Protein AF-A0A087LYG9-F1 (afdb_monomer)

Radius of gyration: 19.46 Å; Cα contacts (8 Å, |Δi|>4): 47; chains: 1; bounding box: 42×26×55 Å

Mean predicted aligned error: 8.39 Å

Organism: NCBI:txid46914

Structure (mmCIF, N/CA/C/O backbone):
data_AF-A0A087LYG9-F1
#
_entry.id   AF-A0A087LYG9-F1
#
loop_
_atom_site.group_PDB
_atom_site.id
_atom_site.type_symbol
_atom_site.label_atom_id
_atom_site.label_alt_id
_atom_site.label_comp_id
_atom_site.label_asym_id
_atom_site.label_entity_id
_atom_site.label_seq_id
_atom_site.pdbx_PDB_ins_code
_atom_site.Cartn_x
_atom_site.Cartn_y
_atom_site.Cartn_z
_atom_site.occupancy
_atom_site.B_iso_or_equiv
_atom_site.auth_seq_id
_atom_site.auth_comp_id
_atom_site.auth_asym_id
_atom_site.auth_atom_id
_atom_site.pdbx_PDB_model_num
ATOM 1 N N . MET A 1 1 ? -4.891 -11.441 -27.219 1.00 45.78 1 MET A N 1
ATOM 2 C CA . MET A 1 1 ? -6.310 -11.774 -26.959 1.00 45.78 1 MET A CA 1
ATOM 3 C C . MET A 1 1 ? -6.650 -11.196 -25.583 1.00 45.78 1 MET A C 1
ATOM 5 O O . MET A 1 1 ? -6.019 -11.630 -24.640 1.00 45.78 1 MET A O 1
ATOM 9 N N . ALA A 1 2 ? -7.464 -10.169 -25.343 1.00 44.94 2 ALA A N 1
ATOM 10 C CA . ALA A 1 2 ? -8.351 -9.341 -26.149 1.00 44.94 2 ALA A CA 1
ATOM 11 C C . ALA A 1 2 ? -8.250 -7.879 -25.640 1.00 44.94 2 ALA A C 1
ATOM 13 O O . ALA A 1 2 ? -8.329 -7.630 -24.439 1.00 44.94 2 ALA A O 1
ATOM 14 N N . HIS A 1 3 ? -8.042 -6.921 -26.541 1.00 46.94 3 HIS A N 1
ATOM 15 C CA . HIS A 1 3 ? -8.291 -5.492 -26.309 1.00 46.94 3 HIS A CA 1
ATOM 16 C C . HIS A 1 3 ? -9.030 -5.006 -27.551 1.00 46.94 3 HIS A C 1
ATOM 18 O O . HIS A 1 3 ? -8.446 -4.495 -28.501 1.00 46.94 3 HIS A O 1
ATOM 24 N N . GLY A 1 4 ? -10.315 -5.329 -27.595 1.00 53.72 4 GLY A N 1
ATOM 25 C CA . GLY A 1 4 ? -11.223 -4.925 -28.650 1.00 53.72 4 GLY A CA 1
ATOM 26 C C . GLY A 1 4 ? -12.563 -4.588 -28.020 1.00 53.72 4 GLY A C 1
ATOM 27 O O . GLY A 1 4 ? -13.032 -5.339 -27.169 1.00 53.72 4 GLY A O 1
ATOM 28 N N . ALA A 1 5 ? -13.139 -3.481 -28.491 1.00 52.00 5 ALA A N 1
ATOM 29 C CA . ALA A 1 5 ? -14.497 -2.991 -28.250 1.00 52.00 5 ALA A CA 1
ATOM 30 C C . ALA A 1 5 ? -14.725 -1.986 -27.102 1.00 52.00 5 ALA A C 1
ATOM 32 O O . ALA A 1 5 ? -15.651 -2.149 -26.318 1.00 52.00 5 ALA A O 1
ATOM 33 N N . ILE A 1 6 ? -13.977 -0.876 -27.087 1.00 54.09 6 ILE A N 1
ATOM 34 C CA . ILE A 1 6 ? -14.544 0.458 -26.801 1.00 54.09 6 ILE A CA 1
ATOM 35 C C . ILE A 1 6 ? -13.776 1.488 -27.653 1.00 54.09 6 ILE A C 1
ATOM 37 O O . ILE A 1 6 ? -12.561 1.386 -27.780 1.00 54.09 6 ILE A O 1
ATOM 41 N N . GLY A 1 7 ? -14.499 2.368 -28.351 1.00 47.31 7 GLY A N 1
ATOM 42 C CA . GLY A 1 7 ? -14.053 3.091 -29.550 1.00 47.31 7 GLY A CA 1
ATOM 43 C C . GLY A 1 7 ? -12.909 4.105 -29.394 1.00 47.31 7 GLY A C 1
ATOM 44 O O . GLY A 1 7 ? -12.708 4.689 -28.336 1.00 47.31 7 GLY A O 1
ATOM 45 N N . GLY A 1 8 ? -12.219 4.339 -30.521 1.00 53.75 8 GLY A N 1
ATOM 46 C CA . GLY A 1 8 ? -11.088 5.260 -30.668 1.00 53.75 8 GLY A CA 1
ATOM 47 C C . GLY A 1 8 ? -9.797 4.672 -30.103 1.00 53.75 8 GLY A C 1
ATOM 48 O O . GLY A 1 8 ? -9.799 4.098 -29.022 1.00 53.75 8 GLY A O 1
ATOM 49 N N . ALA A 1 9 ? -8.683 4.774 -30.825 1.00 66.06 9 ALA A N 1
ATOM 50 C CA . ALA A 1 9 ? -7.377 4.375 -30.306 1.00 66.06 9 ALA A CA 1
ATOM 51 C C . ALA A 1 9 ? -6.976 5.320 -29.159 1.00 66.06 9 ALA A C 1
ATOM 53 O O . ALA A 1 9 ? -6.293 6.313 -29.374 1.00 66.06 9 ALA A O 1
ATOM 54 N N . ILE A 1 10 ? -7.472 5.061 -27.948 1.00 74.00 10 ILE A N 1
ATOM 55 C CA . ILE A 1 10 ? -7.073 5.796 -26.750 1.00 74.00 10 ILE A CA 1
ATOM 56 C C . ILE A 1 10 ? -5.623 5.412 -26.471 1.00 74.00 10 ILE A C 1
ATOM 58 O O . ILE A 1 10 ? -5.319 4.228 -26.300 1.00 74.00 10 ILE A O 1
ATOM 62 N N . ASP A 1 11 ? -4.734 6.403 -26.418 1.00 88.38 11 ASP A N 1
ATOM 63 C CA . ASP A 1 11 ? -3.331 6.168 -26.098 1.00 88.38 11 ASP A CA 1
ATOM 64 C C . ASP A 1 11 ? -3.207 5.359 -24.796 1.00 88.38 11 ASP A C 1
ATOM 66 O O . ASP A 1 11 ? -3.818 5.726 -23.784 1.00 88.38 11 ASP A O 1
ATOM 70 N N . PRO A 1 12 ? -2.380 4.294 -24.753 1.00 88.69 12 PRO A N 1
ATOM 71 C CA . PRO A 1 12 ? -2.191 3.489 -23.546 1.00 88.69 12 PRO A CA 1
ATOM 72 C C . PRO A 1 12 ? -1.778 4.320 -22.326 1.00 88.69 12 PRO A C 1
ATOM 74 O O . PRO A 1 12 ? 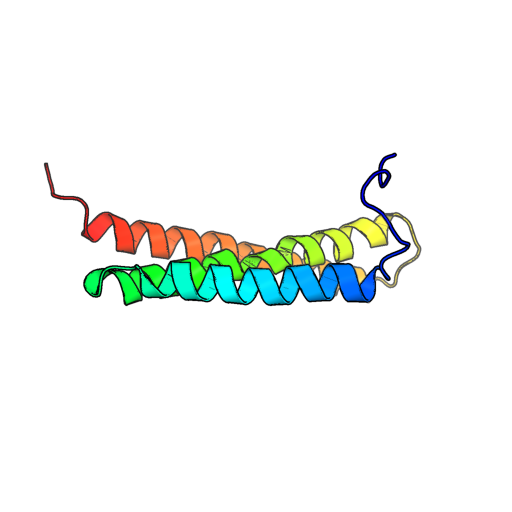-2.085 3.957 -21.191 1.00 88.69 12 PRO A O 1
ATOM 77 N N . PHE A 1 13 ? -1.088 5.440 -22.556 1.00 91.50 13 PHE A N 1
ATOM 78 C CA . PHE A 1 13 ? -0.766 6.411 -21.519 1.00 91.50 13 PHE A CA 1
ATOM 79 C C . PHE A 1 13 ? -2.019 7.098 -20.966 1.00 91.50 13 PHE A C 1
ATOM 81 O O . PHE A 1 13 ? -2.230 7.063 -19.757 1.00 91.50 13 PHE A O 1
ATOM 88 N N . ILE A 1 14 ? -2.870 7.661 -21.832 1.00 92.56 14 ILE A N 1
ATOM 89 C CA . ILE A 1 14 ? -4.120 8.331 -21.439 1.00 92.56 14 ILE A CA 1
ATOM 90 C C . ILE A 1 14 ? -5.034 7.345 -20.708 1.00 92.56 14 ILE A C 1
ATOM 92 O O . ILE A 1 14 ? -5.598 7.681 -19.669 1.00 92.56 14 ILE A O 1
ATOM 96 N N . PHE A 1 15 ? -5.117 6.103 -21.187 1.00 92.62 15 PHE A N 1
ATOM 97 C CA . PHE A 1 15 ? -5.887 5.048 -20.533 1.00 92.62 15 PHE A CA 1
ATOM 98 C C . PHE A 1 15 ? -5.384 4.745 -19.109 1.00 92.62 15 PHE A C 1
ATOM 100 O O . PHE A 1 15 ? -6.168 4.729 -18.159 1.00 92.62 15 PHE A O 1
ATOM 107 N N . ARG A 1 16 ? -4.069 4.556 -18.923 1.00 93.69 16 ARG A N 1
ATOM 108 C CA . ARG A 1 16 ? -3.470 4.316 -17.593 1.00 93.69 16 ARG A CA 1
ATOM 109 C C . ARG A 1 16 ? -3.595 5.533 -16.678 1.00 93.69 16 ARG A C 1
ATOM 111 O O . ARG A 1 16 ? -3.834 5.367 -15.484 1.00 93.69 16 ARG A O 1
ATOM 118 N N . LEU A 1 17 ? -3.465 6.737 -17.231 1.00 95.25 17 LEU A N 1
ATOM 119 C CA . LEU A 1 17 ? -3.645 7.988 -16.501 1.00 95.25 17 LEU A CA 1
ATOM 120 C C . LEU A 1 17 ? -5.093 8.141 -16.017 1.00 95.25 17 LEU A C 1
ATOM 122 O O . LEU A 1 17 ? -5.310 8.504 -14.865 1.00 95.25 17 LEU A O 1
ATOM 126 N N . ALA A 1 18 ? -6.076 7.801 -16.853 1.00 95.62 18 ALA A N 1
ATOM 127 C CA . ALA A 1 18 ? -7.483 7.809 -16.468 1.00 95.62 18 ALA A CA 1
ATOM 128 C C . ALA A 1 18 ? -7.757 6.837 -15.307 1.00 95.62 18 ALA A C 1
ATOM 130 O O . ALA A 1 18 ? -8.399 7.223 -14.330 1.00 95.62 18 ALA A O 1
ATOM 131 N N . ILE A 1 19 ? -7.213 5.613 -15.364 1.00 95.81 19 ILE A N 1
ATOM 132 C CA . ILE A 1 19 ? -7.306 4.642 -14.259 1.00 95.81 19 ILE A CA 1
ATOM 133 C C . ILE A 1 19 ? -6.652 5.196 -12.989 1.00 95.81 19 ILE A C 1
ATOM 135 O O . ILE A 1 19 ? -7.231 5.087 -11.911 1.00 95.81 19 ILE A O 1
ATOM 139 N N . PHE A 1 20 ? -5.470 5.806 -13.102 1.00 95.94 20 PHE A N 1
ATOM 140 C CA . PHE A 1 20 ? -4.762 6.394 -11.966 1.00 95.94 20 PHE A CA 1
ATOM 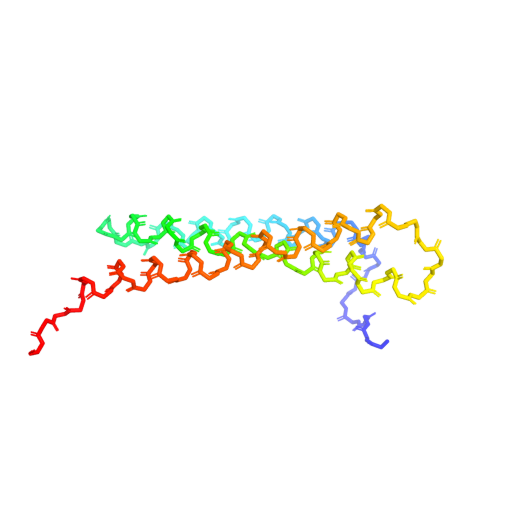141 C C . PHE A 1 20 ? -5.583 7.496 -11.284 1.00 95.94 20 PHE A C 1
ATOM 143 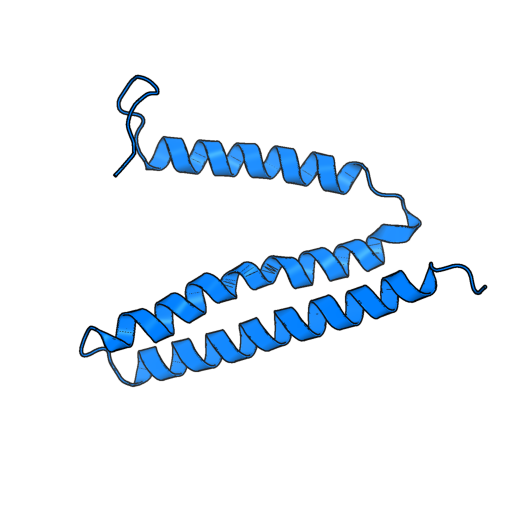O O . PHE A 1 20 ? -5.779 7.454 -10.071 1.00 95.94 20 PHE A O 1
ATOM 150 N N . VAL A 1 21 ? -6.123 8.440 -12.059 1.00 97.31 21 VAL A N 1
ATOM 151 C CA . VAL A 1 21 ? -6.961 9.526 -11.532 1.00 97.31 21 VAL A CA 1
ATOM 152 C C . VAL A 1 21 ? -8.230 8.968 -10.884 1.00 97.31 21 VAL A C 1
ATOM 154 O O . VAL A 1 21 ? -8.563 9.353 -9.764 1.00 97.31 21 VAL A O 1
ATOM 157 N N . LEU A 1 22 ? -8.908 8.016 -11.532 1.00 97.31 22 LEU A N 1
ATOM 158 C CA . LEU A 1 22 ? -10.109 7.392 -10.973 1.00 97.31 22 LEU A CA 1
ATOM 159 C C . LEU A 1 22 ? -9.808 6.639 -9.666 1.00 97.31 22 LEU A C 1
ATOM 161 O O . LEU A 1 22 ? -10.579 6.734 -8.712 1.00 97.31 22 LEU A O 1
ATOM 165 N N . ALA A 1 23 ? -8.669 5.948 -9.585 1.00 96.44 23 ALA A N 1
ATOM 166 C CA . ALA A 1 23 ? -8.237 5.254 -8.375 1.00 96.44 23 ALA A CA 1
ATOM 167 C C . ALA A 1 23 ? -7.983 6.216 -7.199 1.00 96.44 23 ALA A C 1
ATOM 169 O O . ALA A 1 23 ? -8.295 5.863 -6.061 1.00 96.44 23 ALA A O 1
ATOM 170 N N . ILE A 1 24 ? -7.487 7.436 -7.454 1.00 96.75 24 ILE A N 1
ATOM 171 C CA . ILE A 1 24 ? -7.341 8.473 -6.416 1.00 96.75 24 ILE A CA 1
ATOM 172 C C . ILE A 1 24 ? -8.707 8.856 -5.844 1.00 96.75 24 ILE A C 1
ATOM 174 O O . ILE A 1 24 ? -8.869 8.879 -4.623 1.00 96.75 24 ILE A O 1
ATOM 178 N N . PHE A 1 25 ? -9.698 9.116 -6.706 1.00 96.94 25 PHE A N 1
ATOM 179 C CA . PHE A 1 25 ? -11.056 9.436 -6.257 1.00 96.94 25 PHE A CA 1
ATOM 180 C C . PHE A 1 25 ? -11.639 8.307 -5.404 1.00 96.94 25 PHE A C 1
ATOM 182 O O . PHE A 1 25 ? -12.139 8.560 -4.309 1.00 96.94 25 PHE A O 1
ATOM 189 N N . VAL A 1 26 ? -11.518 7.058 -5.861 1.00 96.06 26 VAL A N 1
ATOM 190 C CA . VAL A 1 26 ? -11.978 5.889 -5.098 1.00 96.06 26 VAL A CA 1
ATOM 191 C C . VAL A 1 26 ? -11.281 5.817 -3.736 1.00 96.06 26 VAL A C 1
ATOM 193 O O . VAL A 1 26 ? -11.955 5.691 -2.716 1.00 96.06 26 VAL A O 1
ATOM 196 N N . GLY A 1 27 ? -9.954 5.957 -3.694 1.00 94.38 27 GLY A N 1
ATOM 197 C CA . GLY A 1 27 ? -9.186 5.931 -2.446 1.00 94.38 27 GLY A CA 1
ATOM 198 C C . GLY A 1 27 ? -9.621 7.011 -1.452 1.00 94.38 27 GLY A C 1
ATOM 199 O O . GLY A 1 27 ? -9.791 6.723 -0.267 1.00 94.38 27 GLY A O 1
ATOM 200 N N . TYR A 1 28 ? -9.872 8.229 -1.936 1.00 95.12 28 TYR A N 1
ATOM 201 C CA . TYR A 1 28 ? -10.365 9.336 -1.116 1.00 95.12 28 TYR A CA 1
ATOM 202 C C . TYR A 1 28 ? -11.716 9.012 -0.457 1.00 95.12 28 TYR A C 1
ATOM 204 O O . TYR A 1 28 ? -11.836 9.101 0.766 1.00 95.12 28 TYR A O 1
ATOM 212 N N . PHE A 1 29 ? -12.712 8.565 -1.231 1.00 94.25 29 PHE A N 1
ATOM 213 C CA . PHE A 1 29 ? -14.044 8.249 -0.693 1.00 94.25 29 PHE A CA 1
ATOM 214 C C . PHE A 1 29 ? -14.044 7.034 0.246 1.00 94.25 29 PHE A C 1
ATOM 216 O O . PHE A 1 29 ? -14.807 7.005 1.217 1.00 94.25 29 PHE A O 1
ATOM 223 N N . VAL A 1 30 ? -13.171 6.052 -0.006 1.00 93.12 30 VAL A N 1
ATOM 224 C CA . VAL A 1 30 ? -12.996 4.876 0.861 1.00 93.12 30 VAL A CA 1
ATOM 225 C C . VAL A 1 30 ? -12.450 5.278 2.232 1.00 93.12 30 VAL A C 1
ATOM 227 O O . VAL A 1 30 ? -12.978 4.832 3.248 1.00 93.12 30 VAL A O 1
ATOM 230 N N . VAL A 1 31 ? -11.425 6.136 2.282 1.00 92.62 31 VAL A N 1
ATOM 231 C CA . VAL A 1 31 ? -10.814 6.575 3.550 1.00 92.62 31 VAL A CA 1
ATOM 232 C C . VAL A 1 31 ? -11.714 7.551 4.308 1.00 92.62 31 VAL A C 1
ATOM 234 O O . VAL A 1 31 ? -11.755 7.504 5.533 1.00 92.62 31 VAL A O 1
ATOM 237 N N . TRP A 1 32 ? -12.462 8.410 3.612 1.00 91.75 32 TRP A N 1
ATOM 238 C CA . TRP A 1 32 ? -13.347 9.389 4.257 1.00 91.75 32 TRP A CA 1
ATOM 239 C C . TRP A 1 32 ? -14.527 8.736 4.996 1.00 91.75 32 TRP A C 1
ATOM 241 O O . TRP A 1 32 ? -15.065 9.301 5.943 1.00 91.75 32 TRP A O 1
ATOM 251 N N . SER A 1 33 ? -14.921 7.528 4.589 1.00 87.88 33 SER A N 1
ATOM 252 C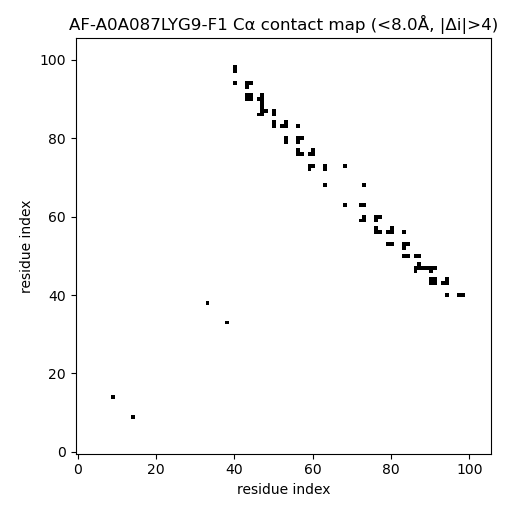 CA . SER A 1 33 ? -16.102 6.828 5.113 1.00 87.88 33 SER A CA 1
ATOM 253 C C . SER A 1 33 ? -15.795 5.887 6.291 1.00 87.88 33 SER A C 1
ATOM 255 O O . SER A 1 33 ? -16.598 5.008 6.609 1.00 87.88 33 SER A O 1
ATOM 257 N N . VAL A 1 34 ? -14.631 6.029 6.938 1.00 89.12 34 VAL A N 1
ATOM 258 C CA . VAL A 1 34 ? -14.225 5.204 8.091 1.00 89.12 34 VAL A CA 1
ATOM 259 C C . VAL A 1 34 ? -14.647 5.836 9.418 1.00 89.12 34 VAL A C 1
ATOM 261 O O . VAL A 1 34 ? -14.708 7.054 9.561 1.00 89.12 34 VAL A O 1
ATOM 264 N N . THR A 1 35 ? -14.909 5.013 10.434 1.00 90.12 35 THR A N 1
ATOM 265 C CA . THR A 1 35 ? -15.205 5.520 11.779 1.00 90.12 35 THR A CA 1
ATOM 266 C C . THR A 1 35 ? -13.928 6.036 12.465 1.00 90.12 35 THR A C 1
ATOM 268 O O . THR A 1 35 ? -12.873 5.410 12.322 1.00 90.12 35 THR A O 1
ATOM 271 N N . PRO A 1 36 ? -13.986 7.120 13.270 1.00 87.75 36 PRO A N 1
ATOM 272 C CA . PRO A 1 36 ? -12.785 7.731 13.856 1.00 87.75 36 PRO A CA 1
ATOM 273 C C . PRO A 1 36 ? -11.926 6.782 14.703 1.00 87.75 36 PRO A C 1
ATOM 275 O O . PRO A 1 36 ? -10.701 6.876 14.720 1.00 87.75 36 PRO A O 1
ATOM 278 N N . ALA A 1 37 ? -12.560 5.816 15.370 1.00 86.75 37 ALA A N 1
ATOM 279 C CA . ALA A 1 37 ? -11.872 4.817 16.182 1.00 86.75 37 ALA A CA 1
ATOM 280 C C . ALA A 1 37 ? -10.990 3.855 15.361 1.00 86.75 37 ALA A C 1
ATOM 282 O O . ALA A 1 37 ? -10.145 3.176 15.939 1.00 86.75 37 ALA A O 1
ATOM 283 N N . LEU A 1 38 ? -11.179 3.783 14.038 1.00 89.62 38 LEU A N 1
ATOM 284 C CA . LEU A 1 38 ? -10.465 2.872 13.146 1.00 89.62 38 LEU A CA 1
ATOM 285 C C . LEU A 1 38 ? -9.325 3.537 12.362 1.00 89.62 38 LEU A C 1
ATOM 287 O O . LEU A 1 38 ? -8.658 2.830 11.613 1.00 89.62 38 LEU A O 1
ATOM 291 N N . HIS A 1 39 ? -9.027 4.832 12.537 1.00 92.56 39 HIS A N 1
ATOM 292 C CA . HIS A 1 39 ? -7.925 5.476 11.799 1.00 92.56 39 HIS A CA 1
ATOM 293 C C . HIS A 1 39 ? -6.558 4.822 12.060 1.00 92.56 39 HIS A C 1
ATOM 295 O O . HIS A 1 39 ? -5.781 4.639 11.124 1.00 92.56 39 HIS A O 1
ATOM 301 N N . THR A 1 40 ? -6.276 4.405 13.298 1.00 92.56 40 THR A N 1
ATOM 302 C CA . THR A 1 40 ? -5.019 3.714 13.633 1.00 92.56 40 THR A CA 1
ATOM 303 C C . THR A 1 40 ? -4.944 2.314 12.997 1.00 92.56 40 THR A C 1
ATOM 305 O O . THR A 1 40 ? -3.953 2.027 12.323 1.00 92.56 40 THR A O 1
ATOM 308 N N . PRO A 1 41 ? -5.981 1.453 13.099 1.00 89.44 41 PRO A N 1
ATOM 309 C CA . PRO A 1 41 ? -6.056 0.228 12.300 1.00 89.44 41 PRO A CA 1
ATOM 310 C C . PRO A 1 41 ? -5.962 0.465 10.787 1.00 89.44 41 PRO A C 1
ATOM 312 O O . PRO A 1 41 ? -5.278 -0.285 10.094 1.00 89.44 41 PRO A O 1
ATOM 315 N N . LEU A 1 42 ? -6.610 1.510 10.265 1.00 91.50 42 LEU A N 1
ATOM 316 C CA . LEU A 1 42 ? -6.604 1.840 8.841 1.00 91.50 42 LEU A CA 1
ATOM 317 C C . LEU A 1 42 ? -5.198 2.190 8.354 1.00 91.50 42 LEU A C 1
ATOM 319 O O . LEU A 1 42 ? -4.801 1.731 7.289 1.00 91.50 42 LEU A O 1
ATOM 323 N N . MET A 1 43 ? -4.430 2.938 9.147 1.00 93.31 43 MET A N 1
ATOM 324 C CA . MET A 1 43 ? -3.030 3.239 8.846 1.00 93.31 43 MET A CA 1
ATOM 325 C C . MET A 1 43 ? -2.184 1.959 8.741 1.00 93.31 43 MET A C 1
ATOM 327 O O . MET A 1 43 ? -1.327 1.844 7.867 1.00 93.31 43 MET A O 1
ATOM 331 N N . SER A 1 44 ? -2.446 0.964 9.594 1.00 92.56 44 SER A N 1
ATOM 332 C CA . SER A 1 44 ? -1.777 -0.340 9.511 1.00 92.56 44 SER A CA 1
ATOM 333 C C . SER A 1 44 ? -2.194 -1.125 8.258 1.00 92.56 44 SER A C 1
ATOM 335 O O . SER A 1 44 ? -1.346 -1.726 7.594 1.00 92.56 44 SER A O 1
ATOM 337 N N . VAL A 1 45 ? -3.480 -1.085 7.888 1.00 92.12 45 VAL A N 1
ATOM 338 C CA . VAL A 1 45 ? -3.994 -1.721 6.661 1.00 92.12 45 VAL A CA 1
ATOM 339 C C . VAL A 1 45 ? -3.364 -1.102 5.417 1.00 92.12 45 VAL A C 1
ATOM 341 O O . VAL A 1 45 ? -2.916 -1.835 4.537 1.00 92.12 45 VAL A O 1
ATOM 344 N N . THR A 1 46 ? -3.304 0.228 5.318 1.00 94.56 46 THR A N 1
ATOM 345 C CA . THR A 1 46 ? -2.723 0.898 4.145 1.00 94.56 46 THR A CA 1
ATOM 346 C C . THR A 1 46 ? -1.223 0.633 4.030 1.00 94.56 46 THR A C 1
ATOM 348 O O . THR A 1 46 ? -0.729 0.452 2.916 1.00 94.56 46 THR A O 1
ATOM 351 N N . ASN A 1 47 ? -0.516 0.486 5.157 1.00 93.12 47 ASN A N 1
ATOM 352 C CA . ASN A 1 47 ? 0.866 0.010 5.157 1.00 93.12 47 ASN A CA 1
ATOM 353 C C . ASN A 1 47 ? 0.979 -1.416 4.584 1.00 93.12 47 ASN A C 1
ATOM 355 O O . ASN A 1 47 ? 1.791 -1.653 3.694 1.00 93.12 47 ASN A O 1
ATOM 359 N N . ALA A 1 48 ? 0.104 -2.342 4.991 1.00 92.00 48 ALA A N 1
ATOM 360 C CA . ALA A 1 48 ? 0.078 -3.694 4.426 1.00 92.00 48 ALA A CA 1
ATOM 361 C C . ALA A 1 48 ? -0.236 -3.694 2.914 1.00 92.00 48 ALA A C 1
ATOM 363 O O . ALA A 1 48 ? 0.445 -4.374 2.145 1.00 92.00 48 ALA A O 1
ATOM 364 N N . ILE A 1 49 ? -1.212 -2.890 2.469 1.00 93.44 49 ILE A N 1
ATOM 365 C CA . ILE A 1 49 ? -1.617 -2.762 1.053 1.00 93.44 49 ILE A CA 1
ATOM 366 C C . ILE A 1 49 ? -0.492 -2.184 0.184 1.00 93.44 49 ILE A C 1
ATOM 368 O O . ILE A 1 49 ? -0.344 -2.590 -0.972 1.00 93.44 49 ILE A O 1
ATOM 372 N N . SER A 1 50 ? 0.345 -1.293 0.728 1.00 93.56 50 SER A N 1
ATOM 373 C CA . SER A 1 50 ? 1.509 -0.749 0.008 1.00 93.56 50 SER A CA 1
ATOM 374 C C . SER A 1 50 ? 2.473 -1.836 -0.496 1.00 93.56 50 SER A C 1
ATOM 376 O O . SER A 1 50 ? 3.225 -1.621 -1.448 1.00 93.56 50 SER A O 1
ATOM 378 N N . SER A 1 51 ? 2.380 -3.047 0.059 1.00 93.62 51 SER A N 1
ATOM 379 C CA . SER A 1 51 ? 3.149 -4.216 -0.357 1.00 93.62 51 SER A CA 1
ATOM 380 C C . SER A 1 51 ? 2.811 -4.766 -1.750 1.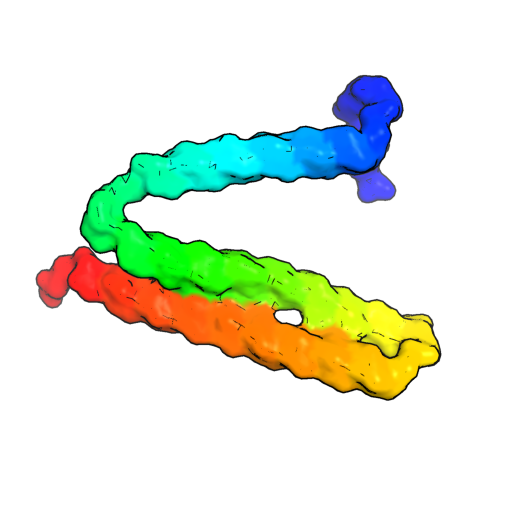00 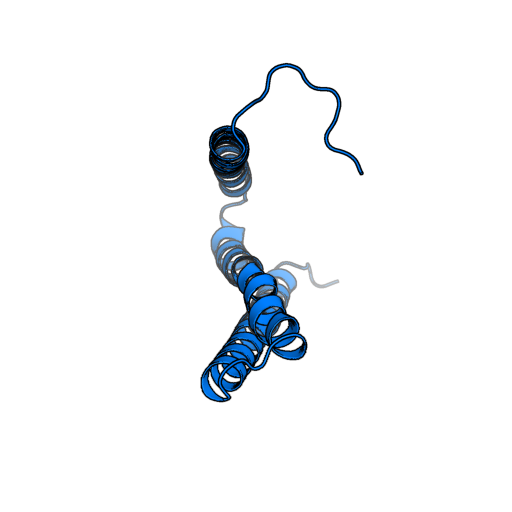93.62 51 SER A C 1
ATOM 382 O O . SER A 1 51 ? 3.375 -5.783 -2.154 1.00 93.62 51 SER A O 1
ATOM 384 N N . VAL A 1 52 ? 1.961 -4.091 -2.535 1.00 94.19 52 VAL A N 1
ATOM 385 C CA . VAL A 1 52 ? 1.769 -4.366 -3.975 1.00 94.19 52 VAL A CA 1
ATOM 386 C C . VAL A 1 52 ? 3.092 -4.377 -4.760 1.00 94.19 52 VAL A C 1
ATOM 388 O O . VAL A 1 52 ? 3.202 -5.039 -5.793 1.00 94.19 52 VAL A O 1
ATOM 391 N N . ILE A 1 53 ? 4.137 -3.739 -4.219 1.00 94.19 53 ILE A N 1
ATOM 392 C CA . ILE A 1 53 ? 5.523 -3.816 -4.704 1.00 94.19 53 ILE A CA 1
ATOM 393 C C . ILE A 1 53 ? 6.046 -5.253 -4.877 1.00 94.19 53 ILE A C 1
ATOM 395 O O . ILE A 1 53 ? 6.958 -5.467 -5.676 1.00 94.19 53 ILE A O 1
ATOM 399 N N . VAL A 1 54 ? 5.456 -6.249 -4.200 1.00 94.25 54 VAL A N 1
ATOM 400 C CA . VAL A 1 54 ? 5.802 -7.671 -4.366 1.00 94.25 54 VAL A CA 1
ATOM 401 C C . VAL A 1 54 ? 5.656 -8.136 -5.816 1.00 94.25 54 VAL A C 1
ATOM 403 O O . VAL A 1 54 ? 6.464 -8.936 -6.279 1.00 94.25 54 VAL A O 1
ATOM 406 N N . VAL A 1 55 ? 4.693 -7.589 -6.568 1.00 92.75 55 VAL A N 1
ATOM 407 C CA . VAL A 1 55 ? 4.515 -7.898 -7.996 1.00 92.75 55 VAL A CA 1
ATOM 408 C C . VAL A 1 55 ? 5.749 -7.460 -8.785 1.00 92.75 55 VAL A C 1
ATOM 410 O O . VAL A 1 55 ? 6.267 -8.218 -9.602 1.00 92.75 55 VAL A O 1
ATOM 413 N N . GLY A 1 56 ? 6.274 -6.269 -8.490 1.00 90.69 56 GLY A N 1
ATOM 414 C CA . GLY A 1 56 ? 7.512 -5.768 -9.087 1.00 90.69 56 GLY A CA 1
ATOM 415 C C . GLY A 1 56 ? 8.731 -6.603 -8.693 1.00 90.69 56 GLY A C 1
ATOM 416 O O . GLY A 1 56 ? 9.544 -6.933 -9.552 1.00 90.69 56 GLY A O 1
ATOM 417 N N . ALA A 1 57 ? 8.831 -7.010 -7.424 1.00 91.44 57 ALA A N 1
ATOM 418 C CA . ALA A 1 57 ? 9.921 -7.863 -6.948 1.00 91.44 57 ALA A CA 1
ATOM 419 C C . ALA A 1 57 ? 9.912 -9.252 -7.612 1.00 91.44 57 ALA A C 1
ATOM 421 O O . ALA A 1 57 ? 10.959 -9.750 -8.025 1.00 91.44 57 ALA A O 1
ATOM 422 N N . LEU A 1 58 ? 8.732 -9.856 -7.784 1.00 90.31 58 LEU A N 1
ATOM 423 C CA . LEU A 1 58 ? 8.575 -11.129 -8.489 1.00 90.31 58 LEU A CA 1
ATOM 424 C C . LEU A 1 58 ? 8.951 -11.015 -9.967 1.00 90.31 58 LEU A C 1
ATOM 426 O O . LEU A 1 58 ? 9.612 -11.910 -10.486 1.00 90.31 58 LEU A O 1
ATOM 430 N N . LEU A 1 59 ? 8.593 -9.916 -10.637 1.00 88.56 59 LEU A N 1
ATOM 431 C CA . LEU A 1 59 ? 9.045 -9.657 -12.007 1.00 88.56 59 LEU A CA 1
ATOM 432 C C . LEU A 1 59 ? 10.565 -9.457 -12.066 1.00 88.56 59 LEU A C 1
ATOM 434 O O . LEU A 1 59 ? 11.214 -10.005 -12.954 1.00 88.56 59 LEU A O 1
ATOM 438 N N . ALA A 1 60 ? 11.150 -8.740 -11.105 1.00 85.69 60 ALA A N 1
ATOM 439 C CA . ALA A 1 60 ? 12.594 -8.537 -11.032 1.00 85.69 60 ALA A CA 1
ATOM 440 C C . ALA A 1 60 ? 13.354 -9.861 -10.854 1.00 85.69 60 ALA A C 1
ATOM 442 O O . ALA A 1 60 ? 14.355 -10.074 -11.524 1.00 85.69 60 ALA A O 1
ATOM 443 N N . VAL A 1 61 ? 12.872 -10.789 -10.025 1.00 83.19 61 VAL A N 1
ATOM 444 C CA . VAL A 1 61 ? 13.509 -12.111 -9.871 1.00 83.19 61 VAL A CA 1
ATOM 445 C C . VAL A 1 61 ? 13.188 -13.039 -11.051 1.00 83.19 61 VAL A C 1
ATOM 447 O O . VAL A 1 61 ? 14.077 -13.716 -11.565 1.00 83.19 61 VAL A O 1
ATOM 450 N N . GLY A 1 62 ? 11.931 -13.064 -11.502 1.00 75.00 62 GLY A N 1
ATOM 451 C CA . GLY A 1 62 ? 11.418 -14.017 -12.490 1.00 75.00 62 GLY A CA 1
ATOM 452 C C . GLY A 1 62 ? 11.836 -13.728 -13.932 1.00 75.00 62 GLY A C 1
ATOM 453 O O . GLY A 1 62 ? 12.173 -14.655 -14.664 1.00 75.00 62 GLY A O 1
ATOM 454 N N . VAL A 1 63 ? 11.888 -12.459 -14.349 1.00 62.38 63 VAL A N 1
ATOM 455 C CA . VAL A 1 63 ? 12.318 -12.082 -15.714 1.00 62.38 63 VAL A CA 1
ATOM 456 C C . VAL A 1 63 ? 13.815 -12.355 -15.923 1.00 62.38 63 VAL A C 1
ATOM 458 O O . VAL A 1 63 ? 14.238 -12.672 -17.030 1.00 62.38 63 VAL A O 1
ATOM 461 N N . HIS A 1 64 ? 14.611 -12.342 -14.851 1.00 57.78 64 HIS A N 1
ATOM 462 C CA . HIS A 1 64 ? 16.054 -12.613 -14.884 1.00 57.78 64 HIS A CA 1
ATOM 463 C C . HIS A 1 64 ? 16.405 -14.110 -15.002 1.00 57.78 64 HIS A C 1
ATOM 465 O O . HIS A 1 64 ? 17.585 -14.465 -15.041 1.00 57.78 64 HIS A O 1
ATOM 471 N N . LEU A 1 65 ? 15.408 -15.002 -15.037 1.00 56.53 65 LEU A N 1
ATOM 472 C CA . LEU A 1 65 ? 15.602 -16.414 -15.382 1.00 56.53 65 LEU A CA 1
ATOM 473 C C . LEU A 1 65 ? 15.636 -16.641 -16.905 1.00 56.53 65 LEU A C 1
ATOM 475 O O . LEU A 1 65 ? 16.148 -17.668 -17.337 1.00 56.53 65 LEU A O 1
ATOM 479 N N . ALA A 1 66 ? 15.118 -15.700 -17.706 1.00 57.66 66 ALA A N 1
ATOM 480 C CA . ALA A 1 66 ? 14.993 -15.827 -19.164 1.00 57.66 66 ALA A CA 1
ATOM 481 C C . ALA A 1 66 ? 16.108 -15.124 -19.965 1.00 57.66 66 ALA A C 1
ATOM 483 O O . ALA A 1 66 ? 16.219 -15.327 -21.171 1.00 57.66 66 ALA A O 1
ATOM 484 N N . SER A 1 67 ? 16.927 -14.295 -19.320 1.00 57.50 67 SER A N 1
ATOM 485 C CA . SER A 1 67 ? 18.026 -13.542 -19.932 1.00 57.50 67 SER A CA 1
ATOM 486 C C . SER A 1 67 ? 19.261 -13.582 -19.028 1.00 57.50 67 SER A C 1
ATOM 488 O O . SER A 1 67 ? 19.118 -13.697 -17.809 1.00 57.50 67 SER A O 1
ATOM 490 N N . ASP A 1 68 ? 20.465 -13.498 -19.615 1.00 62.16 68 ASP A N 1
ATOM 491 C CA . ASP A 1 68 ? 21.777 -13.425 -18.935 1.00 62.16 68 ASP A CA 1
ATOM 492 C C . ASP A 1 68 ? 21.931 -12.126 -18.131 1.00 62.16 68 ASP A C 1
ATOM 494 O O . ASP A 1 68 ? 22.781 -11.267 -18.370 1.00 62.16 68 ASP A O 1
ATOM 498 N N . ALA A 1 69 ? 21.038 -11.929 -17.176 1.00 62.69 69 ALA A N 1
ATOM 499 C CA . ALA A 1 69 ? 21.018 -10.751 -16.361 1.00 62.69 69 ALA A CA 1
ATOM 500 C C . ALA A 1 69 ? 22.075 -10.866 -15.261 1.00 62.69 69 ALA A C 1
ATOM 502 O O . ALA A 1 69 ? 22.232 -11.915 -14.626 1.00 62.69 69 ALA A O 1
ATOM 503 N N . SER A 1 70 ? 22.784 -9.755 -15.040 1.00 74.44 70 SER A N 1
ATOM 504 C CA . SER A 1 70 ? 23.857 -9.637 -14.054 1.00 74.44 70 SER A CA 1
ATOM 505 C C . SER A 1 70 ? 23.436 -10.215 -12.700 1.00 74.44 70 SER A C 1
ATOM 507 O O . SER A 1 70 ? 22.343 -9.933 -12.2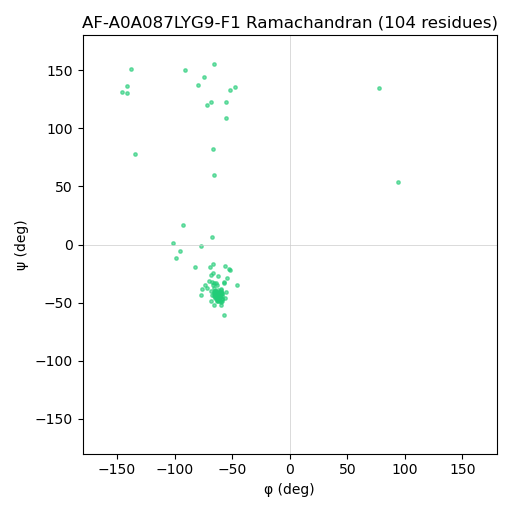01 1.00 74.44 70 SER A O 1
ATOM 509 N N . TRP A 1 71 ? 24.331 -10.995 -12.085 1.00 78.69 71 TRP A N 1
ATOM 510 C CA . TRP A 1 71 ? 24.179 -11.552 -10.733 1.00 78.69 71 TRP A CA 1
ATOM 511 C C . TRP A 1 71 ? 23.689 -10.507 -9.717 1.00 78.69 71 TRP A C 1
ATOM 513 O O . TRP A 1 71 ? 22.877 -10.803 -8.840 1.00 78.69 71 TRP A O 1
ATOM 523 N N . VAL A 1 72 ? 24.127 -9.260 -9.894 1.00 83.44 72 VAL A N 1
ATOM 524 C CA . VAL A 1 72 ? 23.746 -8.111 -9.070 1.00 83.44 72 VAL A CA 1
ATOM 525 C C . VAL A 1 72 ? 22.232 -7.878 -9.092 1.00 83.44 72 VAL A C 1
ATOM 527 O O . VAL A 1 72 ? 21.616 -7.749 -8.037 1.00 83.44 72 VAL A O 1
ATOM 530 N N . SER A 1 73 ? 21.598 -7.892 -10.265 1.00 84.12 73 SER A N 1
ATOM 531 C CA . SER A 1 73 ? 20.158 -7.643 -10.391 1.00 84.12 73 SER A CA 1
ATOM 532 C C . SER A 1 73 ? 19.315 -8.751 -9.753 1.00 84.12 73 SER A C 1
ATOM 534 O O . SER A 1 73 ? 18.287 -8.467 -9.139 1.00 84.12 73 SER A O 1
ATOM 536 N N . LYS A 1 74 ? 19.782 -10.007 -9.821 1.00 82.25 74 LYS A N 1
ATOM 537 C CA . LYS A 1 74 ? 19.143 -11.145 -9.134 1.00 82.25 74 LYS A CA 1
ATOM 538 C C . LYS A 1 74 ? 19.198 -10.978 -7.617 1.00 82.25 74 LYS A C 1
ATOM 540 O O . LYS A 1 74 ? 18.189 -11.187 -6.944 1.00 82.25 74 LYS A O 1
ATOM 545 N N . LEU A 1 75 ? 20.346 -10.550 -7.090 1.00 87.50 75 LEU A N 1
ATOM 546 C CA . LEU A 1 75 ? 20.516 -10.289 -5.662 1.00 87.50 75 LEU A CA 1
ATOM 547 C C . LEU A 1 75 ? 19.596 -9.157 -5.181 1.00 87.50 75 LEU A C 1
ATOM 549 O O . LEU A 1 75 ? 18.901 -9.320 -4.180 1.00 87.50 75 LEU A O 1
ATOM 553 N N . PHE A 1 76 ? 19.525 -8.043 -5.915 1.00 90.12 76 PHE A N 1
ATOM 554 C CA . PHE A 1 76 ? 18.616 -6.942 -5.577 1.00 90.12 76 PHE A CA 1
ATOM 555 C C . PHE A 1 76 ? 17.140 -7.342 -5.680 1.00 90.12 76 PHE A C 1
ATOM 557 O O . PHE A 1 76 ? 16.359 -6.983 -4.800 1.00 90.12 76 PHE A O 1
ATOM 564 N N . GLY A 1 77 ? 16.755 -8.121 -6.697 1.00 90.12 77 GLY A N 1
ATOM 565 C CA . GLY A 1 77 ? 15.400 -8.663 -6.812 1.00 90.12 77 GLY A CA 1
ATOM 566 C C . GLY A 1 77 ? 15.034 -9.562 -5.628 1.00 90.12 77 GLY A C 1
ATOM 567 O O . GLY A 1 77 ? 13.942 -9.442 -5.073 1.00 90.12 77 GLY A O 1
ATOM 568 N N . PHE A 1 78 ? 15.963 -10.416 -5.190 1.00 90.06 78 PHE A N 1
ATOM 569 C CA . PHE A 1 78 ? 15.767 -11.277 -4.025 1.00 90.06 78 PHE A CA 1
ATOM 570 C C . PHE A 1 78 ? 15.607 -10.467 -2.730 1.00 90.06 78 PHE A C 1
ATOM 572 O O . PHE A 1 78 ? 14.662 -10.698 -1.977 1.00 90.06 78 PHE A O 1
ATOM 579 N N . ILE A 1 79 ? 16.467 -9.471 -2.495 1.00 93.25 79 ILE A N 1
ATOM 580 C CA . ILE A 1 79 ? 16.359 -8.578 -1.328 1.00 93.25 79 ILE A CA 1
ATOM 581 C C . ILE A 1 79 ? 15.027 -7.815 -1.351 1.00 93.25 79 ILE A C 1
ATOM 583 O O . ILE A 1 79 ? 14.338 -7.744 -0.331 1.00 93.25 79 ILE A O 1
ATOM 587 N N . ALA A 1 80 ? 14.624 -7.297 -2.515 1.00 93.44 80 ALA A N 1
ATOM 588 C CA . ALA A 1 80 ? 13.341 -6.623 -2.682 1.00 93.44 80 ALA A CA 1
ATOM 589 C C . ALA A 1 80 ? 12.161 -7.551 -2.353 1.00 93.44 80 ALA A C 1
ATOM 591 O O . ALA A 1 80 ? 11.218 -7.128 -1.686 1.00 93.44 80 ALA A O 1
ATOM 592 N N . LEU A 1 81 ? 12.226 -8.822 -2.762 1.00 93.94 81 LEU A N 1
ATOM 593 C CA . LEU A 1 81 ? 11.199 -9.818 -2.457 1.00 93.94 81 LEU A CA 1
ATOM 594 C C . LEU A 1 81 ? 11.119 -10.122 -0.955 1.00 93.94 81 LEU A C 1
ATOM 596 O O . LEU A 1 81 ? 10.018 -10.221 -0.408 1.00 93.94 81 LEU A O 1
ATOM 600 N N . VAL A 1 82 ? 12.265 -10.229 -0.276 1.00 94.81 82 VAL A N 1
ATOM 601 C CA . VAL A 1 82 ? 12.324 -10.424 1.181 1.00 94.81 82 VAL A CA 1
ATOM 602 C C . VAL A 1 82 ? 11.700 -9.232 1.907 1.00 94.81 82 VAL A C 1
ATOM 604 O O . VAL A 1 82 ? 10.823 -9.425 2.748 1.00 94.81 82 VAL A O 1
ATOM 607 N N . PHE A 1 83 ? 12.074 -8.000 1.557 1.00 94.88 83 PHE A N 1
ATOM 608 C CA . PHE A 1 83 ? 11.501 -6.802 2.179 1.00 94.88 83 PHE A CA 1
ATOM 609 C C . PHE A 1 83 ? 10.011 -6.629 1.887 1.00 94.88 83 PHE A C 1
ATOM 611 O O . PHE A 1 83 ? 9.249 -6.306 2.801 1.00 94.88 83 PHE A O 1
ATOM 618 N N . ALA A 1 84 ? 9.572 -6.911 0.659 1.00 94.69 84 ALA A N 1
ATOM 619 C CA . ALA A 1 84 ? 8.152 -6.929 0.328 1.00 94.69 84 ALA A CA 1
ATOM 620 C C . ALA A 1 84 ? 7.404 -7.954 1.194 1.00 94.69 84 ALA A C 1
ATOM 622 O O . ALA A 1 84 ? 6.374 -7.628 1.774 1.00 94.69 84 ALA A O 1
ATOM 623 N N . SER A 1 85 ? 7.958 -9.157 1.363 1.00 94.31 85 SER A N 1
ATOM 624 C CA . SER A 1 85 ? 7.361 -10.205 2.200 1.00 94.31 85 SER A CA 1
ATOM 625 C C . SER A 1 85 ? 7.246 -9.776 3.665 1.00 94.31 85 SER A C 1
ATOM 627 O O . SER A 1 85 ? 6.185 -9.936 4.266 1.00 94.31 85 SER A O 1
ATOM 629 N N . VAL A 1 86 ? 8.296 -9.179 4.241 1.00 94.81 86 VAL A N 1
ATOM 630 C CA . VAL A 1 86 ? 8.264 -8.663 5.622 1.00 94.81 86 VAL A CA 1
ATOM 631 C C . VAL A 1 86 ? 7.164 -7.612 5.797 1.00 94.81 86 VAL A C 1
ATOM 633 O O . VAL A 1 86 ? 6.442 -7.661 6.793 1.00 94.81 86 VAL A O 1
ATOM 636 N N . ASN A 1 87 ? 6.987 -6.706 4.831 1.00 94.19 87 ASN A N 1
ATOM 637 C CA . ASN A 1 87 ? 5.925 -5.699 4.880 1.00 94.19 87 ASN A CA 1
ATOM 638 C C . ASN A 1 87 ? 4.521 -6.334 4.798 1.00 94.19 87 ASN A C 1
ATOM 640 O O . ASN A 1 87 ? 3.655 -6.005 5.609 1.00 94.19 87 ASN A O 1
ATOM 644 N N . ILE A 1 88 ? 4.319 -7.328 3.920 1.00 94.44 88 ILE A N 1
ATOM 645 C CA . ILE A 1 88 ? 3.056 -8.086 3.828 1.00 94.44 88 ILE A CA 1
ATOM 646 C C . ILE A 1 88 ? 2.736 -8.727 5.179 1.00 94.44 88 ILE A C 1
ATOM 648 O O . ILE A 1 88 ? 1.702 -8.442 5.787 1.00 94.44 88 ILE A O 1
ATOM 652 N N . PHE A 1 89 ? 3.623 -9.593 5.668 1.00 94.19 89 PHE A N 1
ATOM 653 C CA . PHE A 1 89 ? 3.345 -10.382 6.865 1.00 94.19 89 PHE A CA 1
ATOM 654 C C . PHE A 1 89 ? 3.264 -9.507 8.117 1.00 94.19 89 PHE A C 1
ATOM 656 O O . PHE A 1 89 ? 2.338 -9.668 8.912 1.00 94.19 89 PHE A O 1
ATOM 663 N N . GLY A 1 90 ? 4.180 -8.551 8.277 1.00 93.06 90 GLY A N 1
ATOM 664 C CA . GLY A 1 90 ? 4.176 -7.617 9.400 1.00 93.06 90 GLY A CA 1
ATOM 665 C C . GLY A 1 90 ? 2.934 -6.727 9.404 1.00 93.06 90 GLY A C 1
ATOM 666 O O . GLY A 1 90 ? 2.245 -6.636 10.422 1.00 93.06 90 GLY A O 1
ATOM 667 N N . GLY A 1 91 ? 2.602 -6.130 8.257 1.00 91.44 91 GLY A N 1
ATOM 668 C CA . GLY A 1 91 ? 1.451 -5.244 8.109 1.00 91.44 91 GLY A CA 1
ATOM 669 C C . GLY A 1 91 ? 0.125 -5.950 8.389 1.00 91.44 91 GLY A C 1
ATOM 670 O O . GLY A 1 91 ? -0.693 -5.445 9.165 1.00 91.44 91 GLY A O 1
ATOM 671 N N . PHE A 1 92 ? -0.094 -7.145 7.831 1.00 91.94 92 PHE A N 1
ATOM 672 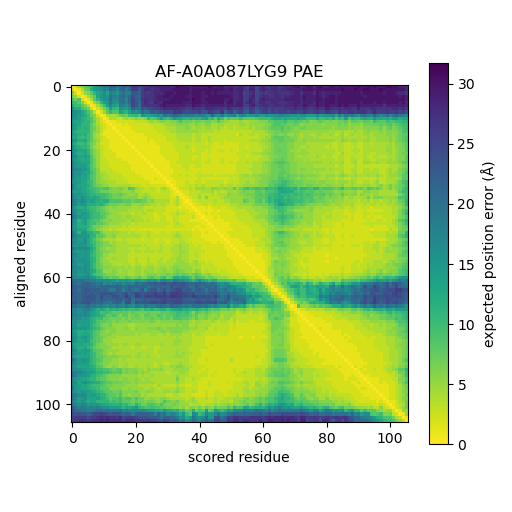C CA . PHE A 1 92 ? -1.337 -7.886 8.068 1.00 91.94 92 PHE A CA 1
ATOM 673 C C . PHE A 1 92 ? -1.433 -8.456 9.489 1.00 91.94 92 PHE A C 1
ATOM 675 O O . PHE A 1 92 ? -2.511 -8.400 10.084 1.00 91.94 92 PHE A O 1
ATOM 682 N N . LEU A 1 93 ? -0.334 -8.938 10.077 1.00 93.38 93 LEU A N 1
ATOM 683 C CA . LEU A 1 93 ? -0.332 -9.468 11.446 1.00 93.38 93 LEU A CA 1
ATOM 684 C C . LEU A 1 93 ? -0.636 -8.377 12.482 1.00 93.38 93 LEU A C 1
ATOM 686 O O . LEU A 1 93 ? -1.442 -8.592 13.392 1.00 93.38 93 LEU A O 1
ATOM 690 N N . VAL A 1 94 ? -0.029 -7.196 12.344 1.00 90.94 94 VAL A N 1
ATOM 691 C CA . VAL A 1 94 ? -0.294 -6.056 13.237 1.00 90.94 94 VAL A CA 1
ATOM 692 C C . VAL A 1 94 ? -1.734 -5.577 13.080 1.00 90.94 94 VAL A C 1
ATOM 694 O O . VAL A 1 94 ? -2.436 -5.412 14.077 1.00 90.94 94 VAL A O 1
ATOM 697 N N . THR A 1 95 ? -2.211 -5.456 11.841 1.00 91.38 95 THR A N 1
ATOM 698 C CA . THR A 1 95 ? -3.602 -5.092 11.548 1.00 91.38 95 THR A CA 1
ATOM 699 C C . THR A 1 95 ? -4.594 -6.050 12.209 1.00 91.38 95 THR A C 1
ATOM 701 O O . THR A 1 95 ? -5.551 -5.611 12.845 1.00 91.38 95 THR A O 1
ATOM 704 N N . GLN A 1 96 ? -4.367 -7.362 12.105 1.00 90.31 96 GLN A N 1
ATOM 705 C CA . GLN A 1 96 ? -5.236 -8.359 12.732 1.00 90.31 96 GLN A CA 1
ATOM 706 C C . GLN A 1 96 ? -5.263 -8.214 14.254 1.00 90.31 96 GLN A C 1
ATOM 708 O O . GLN A 1 96 ? -6.340 -8.265 14.847 1.00 90.31 96 GLN A O 1
ATOM 713 N N . ARG A 1 97 ? -4.108 -7.976 14.890 1.00 90.62 97 ARG A N 1
ATOM 714 C CA . A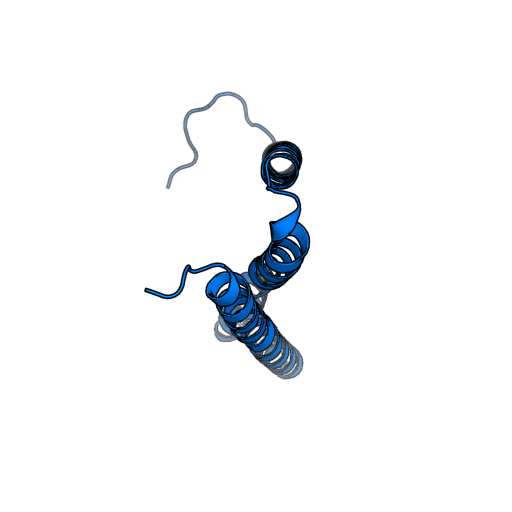RG A 1 97 ? -4.036 -7.707 16.336 1.00 90.62 97 ARG A CA 1
ATOM 715 C C . ARG A 1 97 ? -4.801 -6.443 16.714 1.00 90.62 97 ARG A C 1
ATOM 717 O O . ARG A 1 97 ? -5.516 -6.455 17.710 1.00 90.62 97 ARG A O 1
ATOM 724 N N . MET A 1 98 ? -4.698 -5.388 15.907 1.00 90.75 98 MET A N 1
ATOM 725 C CA . MET A 1 98 ? -5.429 -4.139 16.126 1.00 90.75 98 MET A CA 1
ATOM 726 C C . MET A 1 98 ? -6.941 -4.335 16.029 1.00 90.75 98 MET A C 1
ATOM 728 O O . MET A 1 98 ? -7.665 -3.927 16.932 1.00 90.75 98 MET A O 1
ATOM 732 N N . LEU A 1 99 ? -7.422 -5.010 14.985 1.00 87.19 99 LEU A N 1
ATOM 733 C CA . LEU A 1 99 ? -8.853 -5.264 14.789 1.00 87.19 99 LEU A CA 1
ATOM 734 C C . LEU A 1 99 ? -9.423 -6.261 15.807 1.00 87.19 99 LEU A C 1
ATOM 736 O O . LEU A 1 99 ? -10.581 -6.140 16.205 1.00 87.19 99 LEU A O 1
ATOM 740 N N . ALA A 1 100 ? -8.619 -7.217 16.279 1.00 86.81 100 ALA A N 1
ATOM 741 C CA . ALA A 1 100 ? -9.031 -8.165 17.311 1.00 86.81 100 ALA A CA 1
ATOM 742 C C . ALA A 1 100 ? -9.381 -7.480 18.644 1.00 86.81 100 ALA A C 1
ATOM 744 O O . ALA A 1 100 ? -10.232 -7.991 19.367 1.00 86.81 100 ALA A O 1
ATOM 745 N N . MET A 1 101 ? -8.804 -6.309 18.944 1.00 84.44 101 MET A N 1
ATOM 746 C CA . MET A 1 101 ? -9.148 -5.527 20.142 1.00 84.44 101 MET A CA 1
ATOM 747 C C . MET A 1 101 ? -10.561 -4.924 20.093 1.00 84.44 101 MET A C 1
ATOM 749 O O . MET A 1 101 ? -11.115 -4.593 21.138 1.00 84.44 101 MET A O 1
ATOM 753 N N . TYR A 1 102 ? -11.163 -4.815 18.904 1.00 82.81 102 TYR A N 1
ATOM 754 C CA . TYR A 1 102 ? -12.530 -4.311 18.718 1.00 82.81 102 TYR A CA 1
ATOM 755 C C . TYR A 1 102 ? -13.577 -5.429 18.654 1.00 82.81 102 TYR A C 1
ATOM 757 O O . TYR A 1 102 ? -14.777 -5.152 18.622 1.00 82.81 102 TYR A O 1
ATOM 765 N N . LYS A 1 103 ? -13.161 -6.704 18.660 1.00 77.06 103 LYS A N 1
ATOM 766 C CA . LYS A 1 103 ? -14.098 -7.816 18.826 1.00 77.06 103 LYS A CA 1
ATOM 767 C C . LYS A 1 103 ? -14.591 -7.830 20.271 1.00 77.06 103 LYS A C 1
ATOM 769 O O . LYS A 1 103 ? -13.808 -7.983 21.205 1.00 77.06 103 LYS A O 1
ATOM 774 N N . LYS A 1 104 ? -15.906 -7.701 20.453 1.00 65.62 104 LYS A N 1
ATOM 775 C CA . LYS A 1 104 ? -16.556 -7.892 21.752 1.00 65.62 104 LYS A CA 1
ATOM 776 C C . LYS A 1 104 ? -16.188 -9.287 22.269 1.00 65.62 104 LYS A C 1
ATOM 778 O O . LYS A 1 104 ? -16.426 -10.267 21.564 1.00 65.62 104 LYS A O 1
ATOM 783 N N . LYS A 1 105 ? -15.585 -9.366 23.463 1.00 59.44 105 LYS A N 1
ATOM 784 C CA . LYS A 1 105 ? -15.435 -10.628 24.201 1.00 59.44 105 LYS A CA 1
ATOM 785 C C . LYS A 1 105 ? -16.840 -11.211 24.364 1.00 59.44 105 LYS A C 1
ATOM 787 O O . LYS A 1 105 ? -17.663 -10.609 25.053 1.00 59.44 105 LYS A O 1
ATOM 792 N N . GLY A 1 106 ? -17.119 -12.289 23.635 1.00 56.44 106 GLY A N 1
ATOM 793 C CA . GLY A 1 106 ? -18.092 -13.275 24.092 1.00 56.44 106 GLY A CA 1
ATOM 794 C C . GLY A 1 106 ? -17.557 -13.931 25.351 1.00 56.44 106 GLY A C 1
ATOM 795 O O . GLY A 1 106 ? -16.314 -14.090 25.425 1.00 56.44 106 GLY A O 1
#

Sequence (106 aa):
MAHGAIGGAIDPFIFRLAIFVLAIFVGYFVVWSVTPALHTPLMSVTNAISSVIVVGALLAVGVHLASDASWVSKLFGFIALVFASVNIFGGFLVTQRMLAMYKKKG

Solvent-accessible surface area (backbone atoms only — not comparable to full-atom values): 6087 Å² total; per-residue (Å²): 140,87,93,80,90,74,88,70,94,69,51,72,64,60,53,52,49,51,52,52,56,52,50,49,55,51,51,52,58,60,62,70,73,58,61,82,90,42,52,68,44,46,55,32,43,54,56,20,58,62,31,62,54,35,61,56,18,50,48,44,43,56,56,47,74,81,45,98,56,58,70,66,55,47,52,53,16,50,53,44,36,52,55,26,47,52,40,36,54,52,22,48,54,52,26,50,58,52,54,56,72,73,52,76,84,124

InterPro domains:
  IPR024605 NAD(P) transhydrogenase, alpha subunit, C-terminal [PF12769] (17-104)

Secondary structure (DSSP, 8-state):
-----SSS---HHHHHHHHHHHHHHHHHHHHHTS-GGGHHHHHHHHHHHGGGHHHHHHHHHHHTTSS---HHHHHHHHHHHHHHHHHHHHHHHHHHHHHHTTS---

pLDDT: mean 84.57, std 14.39, range [44.94, 97.31]

Foldseek 3Di:
DDDDDDDDPDPPVNVVVVVVVVVVVVVVVVVVPDDPLCPVLVVLLVQLVVLPCLVVLCCQCVVCVVDVDDPVSNVVSVVSNVVSVCSNVVSVVVSVVSVVVVDPDD